Protein AF-X0S4R4-F1 (afdb_monomer_lite)

Sequence (73 aa):
MEIAKIREKVGQDEYEISLHAEKERYSEDIMISDLENAILSGEILEDYSDDPRGPSCLILGYSHNRPIHIVCG

Organism: NCBI:txid412755

Structure (mmCIF, N/CA/C/O backbone):
data_AF-X0S4R4-F1
#
_entry.id   AF-X0S4R4-F1
#
loop_
_atom_site.group_PDB
_atom_site.id
_atom_site.type_symbol
_atom_site.label_atom_id
_atom_site.label_alt_id
_atom_site.label_comp_id
_atom_site.label_asym_id
_atom_site.label_entity_id
_atom_site.label_seq_id
_atom_site.pdbx_PDB_ins_code
_atom_site.Cartn_x
_atom_site.Cartn_y
_atom_site.Cartn_z
_atom_site.occupancy
_atom_site.B_iso_or_equiv
_atom_site.auth_seq_id
_atom_site.auth_comp_id
_atom_site.auth_asym_id
_atom_site.auth_atom_id
_atom_site.pdbx_PDB_model_num
ATOM 1 N N . MET A 1 1 ? -9.304 -2.984 9.713 1.00 85.75 1 MET A N 1
ATOM 2 C CA . MET A 1 1 ? -9.879 -2.128 8.630 1.00 85.75 1 MET A CA 1
ATOM 3 C C . MET A 1 1 ? -10.671 -2.987 7.637 1.00 85.75 1 MET A C 1
ATOM 5 O O . MET A 1 1 ? -10.513 -4.198 7.652 1.00 85.75 1 MET A O 1
ATOM 9 N N . GLU A 1 2 ? -11.517 -2.412 6.769 1.00 92.88 2 GLU A N 1
ATOM 10 C CA . GLU A 1 2 ? -12.244 -3.181 5.736 1.00 92.88 2 GLU A CA 1
ATOM 11 C C . GLU A 1 2 ? -11.671 -2.918 4.337 1.00 92.88 2 GLU A C 1
ATOM 13 O O . GLU A 1 2 ? -11.768 -1.798 3.833 1.00 92.88 2 GLU A O 1
ATOM 18 N N . ILE A 1 3 ? -11.145 -3.959 3.677 1.00 95.62 3 ILE A N 1
ATOM 19 C CA . ILE A 1 3 ? -10.542 -3.848 2.335 1.00 95.62 3 ILE A CA 1
ATOM 20 C C . ILE A 1 3 ? -11.512 -3.242 1.306 1.00 95.62 3 ILE A C 1
ATOM 22 O O . ILE A 1 3 ? -11.094 -2.486 0.438 1.00 95.62 3 ILE A O 1
ATOM 26 N N . ALA A 1 4 ? -12.817 -3.505 1.432 1.00 97.19 4 ALA A N 1
ATOM 27 C CA . ALA A 1 4 ? -13.835 -2.954 0.539 1.00 97.19 4 ALA A CA 1
ATOM 28 C C . ALA A 1 4 ? -13.869 -1.415 0.565 1.00 97.19 4 ALA A C 1
ATOM 30 O O . ALA A 1 4 ? -13.921 -0.795 -0.493 1.00 97.19 4 ALA A O 1
ATOM 31 N N . LYS A 1 5 ? -13.760 -0.804 1.753 1.00 96.56 5 LYS A N 1
ATOM 32 C CA . LYS A 1 5 ? -13.731 0.661 1.917 1.00 96.56 5 LYS A CA 1
ATOM 33 C C . LYS A 1 5 ? -12.441 1.270 1.376 1.00 96.56 5 LYS A C 1
ATOM 35 O O . LYS A 1 5 ? -12.464 2.348 0.797 1.00 96.56 5 LYS A O 1
ATOM 40 N N . ILE A 1 6 ? -11.316 0.576 1.555 1.00 97.19 6 ILE A N 1
ATOM 41 C CA . ILE A 1 6 ? -10.024 1.015 1.012 1.00 97.19 6 ILE A CA 1
ATOM 42 C C . ILE A 1 6 ? -10.092 1.028 -0.519 1.00 97.19 6 ILE A C 1
ATOM 44 O O . ILE A 1 6 ? -9.747 2.025 -1.143 1.00 97.19 6 ILE A O 1
ATOM 48 N N . ARG A 1 7 ? -10.602 -0.050 -1.124 1.00 97.62 7 ARG A N 1
ATOM 49 C CA . ARG A 1 7 ? -10.775 -0.152 -2.579 1.00 97.62 7 ARG A CA 1
ATOM 50 C C . ARG A 1 7 ? -11.739 0.892 -3.135 1.00 97.62 7 ARG A C 1
ATOM 52 O O . ARG A 1 7 ? -11.477 1.425 -4.205 1.00 97.62 7 ARG A O 1
ATOM 59 N N . GLU A 1 8 ? -12.825 1.184 -2.420 1.00 97.94 8 GLU A N 1
ATOM 60 C CA . GLU A 1 8 ? -13.762 2.250 -2.787 1.00 97.94 8 GLU A CA 1
ATOM 61 C C . GLU A 1 8 ? -13.057 3.608 -2.853 1.00 97.94 8 GLU A C 1
ATOM 63 O O . GLU A 1 8 ? -13.124 4.268 -3.886 1.00 97.94 8 GLU A O 1
ATOM 68 N N . LYS A 1 9 ? -12.312 3.978 -1.803 1.00 97.81 9 LYS A N 1
ATOM 69 C CA . LYS A 1 9 ? -11.551 5.233 -1.766 1.00 97.81 9 LYS A CA 1
ATOM 70 C C . LYS A 1 9 ? -10.489 5.316 -2.854 1.00 97.81 9 LYS A C 1
ATOM 72 O O . LYS A 1 9 ? -10.391 6.331 -3.531 1.00 97.81 9 LYS A O 1
ATOM 77 N N . VAL A 1 10 ? -9.717 4.246 -3.050 1.00 97.38 10 VAL A N 1
ATOM 78 C CA . VAL A 1 10 ? -8.704 4.192 -4.115 1.00 97.38 10 VAL A CA 1
ATOM 79 C C . VAL A 1 10 ? -9.350 4.339 -5.491 1.00 97.38 10 VAL A C 1
ATOM 81 O O . VAL A 1 10 ? -8.867 5.113 -6.303 1.00 97.38 10 VAL A O 1
ATOM 84 N N . GLY A 1 11 ? -10.484 3.678 -5.742 1.00 96.12 11 GLY A N 1
ATOM 85 C CA . GLY A 1 11 ? -11.222 3.818 -7.002 1.00 96.12 11 GLY A CA 1
ATOM 86 C C . GLY A 1 11 ? -11.866 5.194 -7.228 1.00 96.12 11 GLY A C 1
ATOM 87 O O . GLY A 1 11 ? -12.342 5.456 -8.331 1.00 96.12 11 GLY A O 1
ATOM 88 N N . GLN A 1 12 ? -11.906 6.049 -6.203 1.00 97.50 12 GLN A N 1
ATOM 89 C CA . GLN A 1 12 ? -12.409 7.426 -6.252 1.00 97.50 12 GLN A CA 1
ATOM 90 C C . GLN A 1 12 ? -11.283 8.472 -6.183 1.00 97.50 12 GLN A C 1
ATOM 92 O O . GLN A 1 12 ? -11.578 9.660 -6.072 1.00 97.50 12 GLN A O 1
ATOM 97 N N . ASP A 1 13 ? -10.013 8.051 -6.230 1.00 96.50 13 ASP A N 1
ATOM 98 C CA . ASP A 1 13 ? -8.841 8.908 -6.004 1.00 96.50 13 ASP A CA 1
ATOM 99 C C . ASP A 1 13 ? -8.863 9.635 -4.635 1.00 96.50 13 ASP A C 1
ATOM 101 O O . ASP A 1 13 ? -8.254 10.688 -4.450 1.00 96.50 13 ASP A O 1
ATOM 105 N N . GLU A 1 14 ? -9.552 9.067 -3.636 1.00 97.81 14 GLU A N 1
ATOM 106 C CA . GLU A 1 14 ? -9.688 9.614 -2.278 1.00 97.81 14 GLU A CA 1
ATOM 107 C C . GLU A 1 14 ? -8.621 9.061 -1.320 1.00 97.81 14 GLU A C 1
ATOM 109 O O . GLU A 1 14 ? -8.917 8.469 -0.273 1.00 97.81 14 GLU A O 1
ATOM 114 N N . TYR A 1 15 ? -7.352 9.241 -1.676 1.00 97.56 15 TYR A N 1
ATOM 115 C CA . TYR A 1 15 ? -6.223 8.821 -0.852 1.00 97.56 15 TYR A CA 1
ATOM 116 C C . TYR A 1 15 ? -5.043 9.788 -0.976 1.00 97.56 15 TYR A C 1
ATOM 118 O O . TYR A 1 15 ? -4.945 10.582 -1.908 1.00 97.56 15 TYR A O 1
ATOM 126 N N . GLU A 1 16 ? -4.122 9.706 -0.021 1.00 97.69 16 GLU A N 1
ATOM 127 C CA . GLU A 1 16 ? -2.844 10.406 -0.073 1.00 97.69 16 GLU A CA 1
ATOM 128 C C . GLU A 1 16 ? -1.697 9.433 0.196 1.00 97.69 16 GLU A C 1
ATOM 130 O O . GLU A 1 16 ? -1.858 8.420 0.880 1.00 97.69 16 GLU A O 1
ATOM 135 N N . ILE A 1 17 ? -0.524 9.734 -0.358 1.00 97.69 17 ILE A N 1
ATOM 136 C CA . ILE A 1 17 ? 0.689 8.944 -0.153 1.00 97.69 17 ILE A CA 1
ATOM 137 C C . ILE A 1 17 ? 1.580 9.704 0.826 1.00 97.69 17 ILE A C 1
ATOM 139 O O . ILE A 1 17 ? 1.953 10.854 0.590 1.00 97.69 17 ILE A O 1
ATOM 143 N N . SER A 1 18 ? 1.946 9.057 1.934 1.00 97.50 18 SER A N 1
ATOM 144 C CA . SER A 1 18 ? 2.879 9.652 2.894 1.00 97.50 18 SER A CA 1
ATOM 145 C C . SER A 1 18 ? 4.247 9.909 2.252 1.00 97.50 18 SER A C 1
ATOM 147 O O . SER A 1 18 ? 4.684 9.181 1.363 1.00 97.50 18 SER A O 1
ATOM 149 N N . LEU A 1 19 ? 4.997 10.888 2.765 1.00 98.12 19 LEU A N 1
ATOM 150 C CA . LEU A 1 19 ? 6.345 11.184 2.263 1.00 98.12 19 LEU A CA 1
ATOM 151 C C . LEU A 1 19 ? 7.292 9.970 2.318 1.00 98.12 19 LEU A C 1
ATOM 153 O O . LEU A 1 19 ? 8.199 9.862 1.494 1.00 98.12 19 LEU A O 1
ATOM 157 N N . HIS A 1 20 ? 7.124 9.080 3.301 1.00 96.94 20 HIS A N 1
ATOM 158 C CA . HIS A 1 20 ? 7.922 7.858 3.381 1.00 96.94 20 HIS A CA 1
ATOM 159 C C . HIS A 1 20 ? 7.560 6.901 2.244 1.00 96.94 20 HIS A C 1
ATOM 161 O O . HIS A 1 20 ? 8.445 6.531 1.479 1.00 96.94 20 HIS A O 1
ATOM 167 N N . ALA A 1 21 ? 6.271 6.593 2.075 1.00 97.56 21 ALA A N 1
ATOM 168 C CA . ALA A 1 21 ? 5.796 5.723 1.001 1.00 97.56 21 ALA A CA 1
ATOM 169 C C . ALA A 1 21 ? 6.154 6.272 -0.392 1.00 97.56 21 ALA A C 1
ATOM 171 O O . ALA A 1 21 ? 6.545 5.510 -1.272 1.00 97.56 21 ALA A O 1
ATOM 172 N N . GLU A 1 22 ? 6.107 7.595 -0.570 1.00 98.19 22 GLU A N 1
ATOM 173 C CA . GLU A 1 22 ? 6.512 8.270 -1.804 1.00 98.19 22 GLU A CA 1
ATOM 174 C C . GLU A 1 22 ? 7.993 8.019 -2.133 1.00 98.19 22 GLU A C 1
ATOM 176 O O . GLU A 1 22 ? 8.340 7.698 -3.268 1.00 98.19 22 GLU A O 1
ATOM 181 N N . LYS A 1 23 ? 8.885 8.120 -1.139 1.00 98.38 23 LYS A N 1
ATOM 182 C CA . LYS A 1 23 ? 10.321 7.861 -1.328 1.00 98.38 23 LYS A CA 1
ATOM 183 C C . LYS A 1 23 ? 10.602 6.399 -1.661 1.0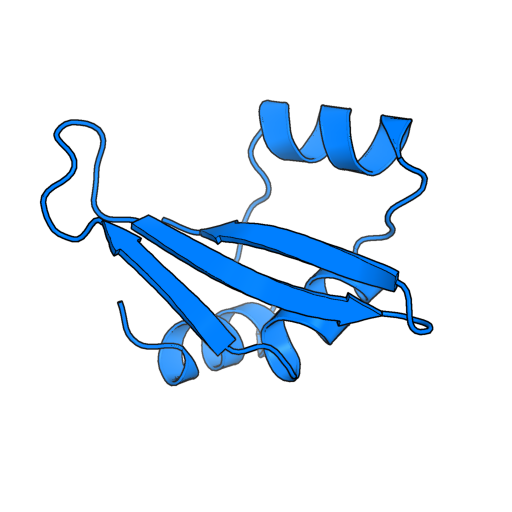0 98.38 23 LYS A C 1
ATOM 185 O O . LYS A 1 23 ? 11.356 6.142 -2.598 1.00 98.38 23 LYS A O 1
ATOM 190 N N . GLU A 1 24 ? 9.992 5.472 -0.924 1.00 98.00 24 GLU A N 1
ATOM 191 C CA . GLU A 1 24 ? 10.193 4.035 -1.134 1.00 98.00 24 GLU A CA 1
ATOM 192 C C . GLU A 1 24 ? 9.704 3.621 -2.526 1.00 98.00 24 GLU A C 1
ATOM 194 O O . GLU A 1 24 ? 10.482 3.058 -3.296 1.00 98.00 24 GLU A O 1
ATOM 199 N N . ARG A 1 25 ? 8.474 4.002 -2.918 1.00 97.06 25 ARG A N 1
ATOM 200 C CA . ARG A 1 25 ? 7.927 3.633 -4.235 1.00 97.06 25 ARG A CA 1
ATOM 201 C C . ARG A 1 25 ? 8.794 4.147 -5.386 1.00 97.06 25 ARG A C 1
ATOM 203 O O . ARG A 1 25 ? 8.981 3.429 -6.360 1.00 97.06 25 ARG A O 1
ATOM 210 N N . TYR A 1 26 ? 9.355 5.358 -5.276 1.00 97.31 26 TYR A N 1
ATOM 211 C CA . TYR A 1 26 ? 10.264 5.890 -6.296 1.00 97.31 26 TYR A CA 1
ATOM 212 C C . TYR A 1 26 ? 11.578 5.114 -6.349 1.00 97.31 26 TYR A C 1
ATOM 214 O O . TYR A 1 26 ? 12.064 4.835 -7.437 1.00 97.31 26 TYR A O 1
ATOM 222 N N . SER A 1 27 ? 12.154 4.766 -5.195 1.00 97.75 27 SER A N 1
ATOM 223 C CA . SER A 1 27 ? 13.403 3.993 -5.142 1.00 97.75 27 SER A CA 1
ATOM 224 C C . SER A 1 27 ? 13.257 2.572 -5.690 1.00 97.75 27 SER A C 1
ATOM 226 O O . SER A 1 27 ? 14.232 1.969 -6.132 1.00 97.75 27 SER A O 1
ATOM 228 N N . GLU A 1 28 ? 12.028 2.063 -5.673 1.00 96.06 28 GLU A N 1
ATOM 229 C CA . GLU A 1 28 ? 11.665 0.721 -6.093 1.00 96.06 28 GLU A CA 1
ATOM 230 C C . GLU A 1 28 ? 11.036 0.654 -7.493 1.00 96.06 28 GLU A C 1
ATOM 232 O O . GLU A 1 28 ? 10.621 -0.431 -7.905 1.00 96.06 28 GLU A O 1
ATOM 237 N N . ASP A 1 29 ? 10.953 1.771 -8.224 1.00 96.56 29 ASP A N 1
ATOM 238 C CA . ASP A 1 29 ? 10.270 1.872 -9.523 1.00 96.56 29 ASP A CA 1
ATOM 239 C C . ASP A 1 29 ? 8.810 1.367 -9.482 1.00 96.56 29 ASP A C 1
ATOM 241 O O . ASP A 1 29 ? 8.341 0.663 -10.376 1.00 96.56 29 ASP A O 1
ATOM 245 N N . ILE A 1 30 ? 8.084 1.710 -8.415 1.00 97.44 30 ILE A N 1
ATOM 246 C CA . ILE A 1 30 ? 6.657 1.419 -8.240 1.00 97.44 30 ILE A CA 1
ATOM 247 C C . ILE A 1 30 ? 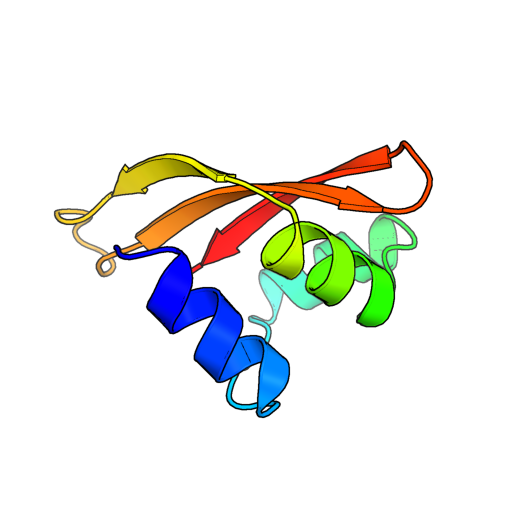5.850 2.656 -8.654 1.00 97.44 30 ILE A C 1
ATOM 249 O O . ILE A 1 30 ? 5.923 3.727 -8.031 1.00 97.44 30 ILE A O 1
ATOM 253 N N . MET A 1 31 ? 5.061 2.510 -9.719 1.00 97.56 31 MET A N 1
ATOM 254 C CA . MET A 1 31 ? 4.158 3.560 -10.183 1.00 97.56 31 MET A CA 1
ATOM 255 C C . MET A 1 31 ? 2.903 3.630 -9.310 1.00 97.56 31 MET A C 1
ATOM 257 O O . MET A 1 31 ? 2.524 2.665 -8.649 1.00 97.56 31 MET A O 1
ATOM 261 N N . ILE A 1 32 ? 2.203 4.765 -9.356 1.00 97.31 32 ILE A N 1
ATOM 262 C CA . ILE A 1 32 ? 0.901 4.906 -8.687 1.00 97.31 32 ILE A CA 1
ATOM 263 C C . ILE A 1 32 ? -0.083 3.843 -9.197 1.00 97.31 32 ILE A C 1
ATOM 265 O O . ILE A 1 32 ? -0.728 3.173 -8.399 1.00 97.31 32 ILE A O 1
ATOM 269 N N . SER A 1 33 ? -0.096 3.577 -10.504 1.00 97.19 33 SER A N 1
ATOM 270 C CA . SER A 1 33 ? -0.932 2.520 -11.079 1.00 97.19 33 SER A CA 1
ATOM 271 C C . SER A 1 33 ? -0.587 1.121 -10.556 1.00 97.19 33 SER A C 1
ATOM 273 O O . SER A 1 33 ? -1.466 0.269 -10.474 1.00 97.19 33 SER A O 1
ATOM 275 N N . ASP A 1 34 ? 0.673 0.851 -10.196 1.00 97.56 34 ASP A N 1
ATOM 276 C CA . ASP A 1 34 ? 1.046 -0.428 -9.581 1.00 97.56 34 ASP A CA 1
ATOM 277 C C . ASP A 1 34 ? 0.463 -0.556 -8.171 1.00 97.56 34 ASP A C 1
ATOM 279 O O . ASP A 1 34 ? -0.059 -1.613 -7.818 1.00 97.56 34 ASP A O 1
ATOM 283 N N . LEU A 1 35 ? 0.516 0.529 -7.392 1.00 97.00 35 LEU A N 1
ATOM 284 C CA . LEU A 1 35 ? -0.073 0.611 -6.057 1.00 97.00 35 LEU A CA 1
ATOM 285 C C . LEU A 1 35 ? -1.590 0.389 -6.113 1.00 97.00 35 LEU A C 1
ATOM 287 O O . LEU A 1 35 ? -2.122 -0.454 -5.393 1.00 97.00 35 LEU A O 1
ATOM 291 N N . GLU A 1 36 ? -2.279 1.111 -6.997 1.00 97.44 36 GLU A N 1
ATOM 292 C CA . GLU A 1 36 ? -3.730 1.020 -7.170 1.00 97.44 36 GLU A CA 1
ATOM 293 C C . GLU A 1 36 ? -4.150 -0.391 -7.591 1.00 97.44 36 GLU A C 1
ATOM 295 O O . GLU A 1 36 ? -5.016 -0.992 -6.955 1.00 97.44 36 GLU A O 1
ATOM 300 N N . ASN A 1 37 ? -3.487 -0.976 -8.595 1.00 97.38 37 ASN A N 1
ATOM 301 C CA . ASN A 1 37 ? -3.754 -2.349 -9.032 1.00 97.38 37 ASN A CA 1
ATOM 302 C C . ASN A 1 37 ? -3.540 -3.368 -7.904 1.00 97.38 37 ASN A C 1
ATOM 304 O O . ASN A 1 37 ? -4.358 -4.280 -7.719 1.00 97.38 37 ASN A O 1
ATOM 308 N N . ALA A 1 38 ? -2.466 -3.203 -7.128 1.00 97.56 38 ALA A N 1
ATOM 309 C CA . ALA A 1 38 ? -2.172 -4.055 -5.988 1.00 97.56 38 ALA A CA 1
ATOM 310 C C . ALA A 1 38 ? -3.254 -3.942 -4.900 1.00 97.56 38 ALA A C 1
ATOM 312 O O . ALA A 1 38 ? -3.714 -4.966 -4.406 1.00 97.56 38 ALA A O 1
ATOM 313 N N . ILE A 1 39 ? -3.733 -2.741 -4.567 1.00 97.75 39 ILE A N 1
ATOM 314 C CA . ILE A 1 39 ? -4.789 -2.555 -3.555 1.00 97.75 39 ILE A CA 1
ATOM 315 C C . ILE A 1 39 ? -6.147 -3.090 -4.046 1.00 97.75 39 ILE A C 1
ATOM 317 O O . ILE A 1 39 ? -6.866 -3.770 -3.305 1.00 97.75 39 ILE A O 1
ATOM 321 N N . LEU A 1 40 ? -6.502 -2.821 -5.307 1.00 96.38 40 LEU A N 1
ATOM 322 C CA . LEU A 1 40 ? -7.781 -3.232 -5.897 1.00 96.38 40 LEU A CA 1
ATOM 323 C C . LEU A 1 40 ? -7.930 -4.756 -5.990 1.00 96.38 40 LEU A C 1
ATOM 325 O O . LEU A 1 40 ? -9.045 -5.267 -5.867 1.00 96.38 40 LEU A O 1
ATOM 329 N N . SER A 1 41 ? -6.823 -5.485 -6.155 1.00 94.38 41 SER A N 1
ATOM 330 C CA . SER A 1 41 ? -6.805 -6.952 -6.252 1.00 94.38 41 SER A CA 1
ATOM 331 C C . SER A 1 41 ? -6.299 -7.674 -4.996 1.00 94.38 41 SER A C 1
ATOM 333 O O . SER A 1 41 ? -6.518 -8.877 -4.868 1.00 94.38 41 SER A O 1
ATOM 335 N N . GLY A 1 42 ? -5.662 -6.961 -4.066 1.00 96.25 42 GLY A N 1
ATOM 336 C CA . GLY A 1 42 ? -4.963 -7.529 -2.911 1.00 96.25 42 GLY A CA 1
ATOM 337 C C . GLY A 1 42 ? -5.838 -7.833 -1.699 1.00 96.25 42 GLY A C 1
ATOM 338 O O . GLY A 1 42 ? -7.037 -7.559 -1.681 1.00 96.25 42 GLY A O 1
ATOM 339 N N . GLU A 1 43 ? -5.230 -8.380 -0.656 1.00 97.81 43 GLU A N 1
ATOM 340 C CA . GLU A 1 43 ? -5.886 -8.746 0.601 1.00 97.81 43 GLU A CA 1
ATOM 341 C C . GLU A 1 43 ? -5.182 -8.122 1.808 1.00 97.81 43 GLU A C 1
ATOM 343 O O . GLU A 1 43 ? -4.002 -7.777 1.745 1.00 97.81 43 GLU A O 1
ATOM 348 N N . ILE A 1 44 ? -5.908 -7.963 2.917 1.00 98.06 44 ILE A N 1
ATOM 349 C CA . ILE A 1 44 ? -5.297 -7.548 4.184 1.00 98.06 44 ILE A CA 1
ATOM 350 C C . ILE A 1 44 ? -4.570 -8.758 4.768 1.00 98.06 44 ILE A C 1
ATOM 352 O O . ILE A 1 44 ? -5.205 -9.758 5.098 1.00 98.06 44 ILE A O 1
ATOM 356 N N . LEU A 1 45 ? -3.252 -8.641 4.904 1.00 97.69 45 LEU A N 1
ATOM 357 C CA . LEU A 1 45 ? -2.391 -9.645 5.517 1.00 97.69 45 LEU A CA 1
ATOM 358 C C . LEU A 1 45 ? -2.330 -9.475 7.041 1.00 97.69 45 LEU A C 1
ATOM 360 O O . LEU A 1 45 ? -2.369 -10.462 7.772 1.00 97.69 45 LEU A O 1
ATOM 364 N N . GLU A 1 46 ? -2.272 -8.227 7.519 1.00 97.75 46 GLU A N 1
ATOM 365 C CA . GLU A 1 46 ? -2.227 -7.884 8.948 1.00 97.75 46 GLU A CA 1
ATOM 366 C C . GLU A 1 46 ? -3.136 -6.679 9.246 1.00 97.75 46 GLU A C 1
ATOM 368 O O . GLU A 1 46 ? -3.190 -5.729 8.464 1.00 97.75 46 GLU A O 1
ATOM 373 N N . ASP A 1 47 ? -3.852 -6.706 10.376 1.00 96.69 47 ASP A N 1
ATOM 374 C CA . ASP A 1 47 ? -4.707 -5.605 10.850 1.00 96.69 47 ASP A CA 1
ATOM 375 C C . ASP A 1 47 ? -4.138 -5.045 12.160 1.00 96.69 47 ASP A C 1
ATOM 377 O O . ASP A 1 47 ? -3.941 -5.782 13.127 1.00 96.69 47 ASP A O 1
ATOM 381 N N . TYR A 1 48 ? -3.884 -3.739 12.191 1.00 96.31 48 TYR A N 1
ATOM 382 C CA . TYR A 1 48 ? -3.323 -3.008 13.326 1.00 96.31 48 TYR A CA 1
ATOM 383 C C . TYR A 1 48 ? -4.337 -1.975 13.828 1.00 96.31 48 TYR A C 1
ATOM 385 O O . TYR A 1 48 ? -4.064 -0.774 13.889 1.00 96.31 48 TYR A O 1
ATOM 393 N N . SER A 1 49 ? -5.543 -2.431 14.173 1.00 94.56 49 SER A N 1
ATOM 394 C CA . SER A 1 49 ? -6.639 -1.561 14.621 1.00 94.56 49 SER A CA 1
ATOM 395 C C . SER A 1 49 ? -6.322 -0.760 15.887 1.00 94.56 49 SER A C 1
ATOM 397 O O . SER A 1 49 ? -6.868 0.327 16.064 1.00 94.56 49 SER A O 1
ATOM 399 N N . ASP A 1 50 ? -5.438 -1.284 16.739 1.00 94.50 50 ASP A N 1
ATOM 400 C CA . ASP A 1 50 ? -5.112 -0.737 18.060 1.00 94.50 50 ASP A CA 1
ATOM 401 C C . ASP A 1 50 ? -3.712 -0.096 18.129 1.00 94.50 50 ASP A C 1
ATOM 403 O O . ASP A 1 50 ? -3.192 0.138 19.225 1.00 94.50 50 ASP A O 1
ATOM 407 N N . ASP A 1 51 ? -3.062 0.168 16.986 1.00 94.44 51 ASP A N 1
ATOM 408 C CA . ASP A 1 51 ? -1.728 0.777 16.992 1.00 94.44 51 ASP A CA 1
ATOM 409 C C . ASP A 1 51 ? -1.773 2.190 17.621 1.00 94.44 51 ASP A C 1
ATOM 411 O O . ASP A 1 51 ? -2.600 3.021 17.227 1.00 94.44 51 ASP A O 1
ATOM 415 N N . PRO A 1 52 ? -0.879 2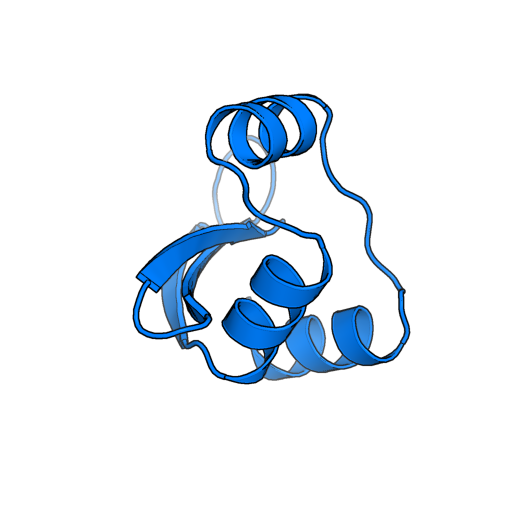.515 18.581 1.00 93.62 52 PRO A N 1
ATOM 416 C CA . PRO A 1 52 ? -0.850 3.821 19.246 1.00 93.6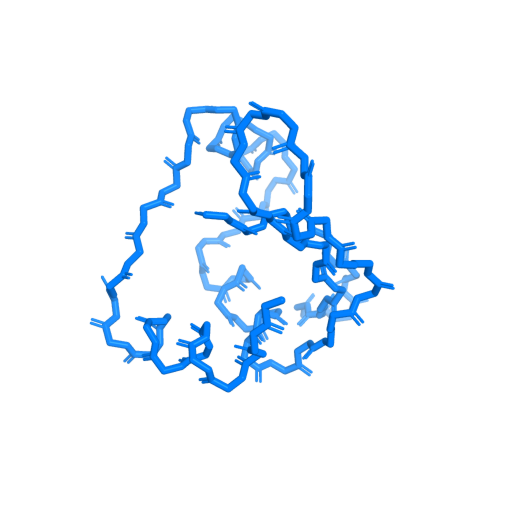2 52 PRO A CA 1
ATOM 417 C C . PRO A 1 52 ? -0.672 5.025 18.313 1.00 93.62 52 PRO A C 1
ATOM 419 O O . PRO A 1 52 ? -0.921 6.159 18.724 1.00 93.62 52 PRO A O 1
ATOM 422 N N . ARG A 1 53 ? -0.188 4.808 17.086 1.00 91.62 53 ARG A N 1
ATOM 423 C CA . ARG A 1 53 ? 0.023 5.844 16.067 1.00 91.62 53 ARG A CA 1
ATOM 424 C C . ARG A 1 53 ? -1.204 6.062 15.180 1.00 91.62 53 ARG A C 1
ATOM 426 O O . ARG A 1 53 ? -1.202 7.013 14.403 1.00 91.62 53 ARG A O 1
ATOM 433 N N . GLY A 1 54 ? -2.233 5.230 15.327 1.00 94.44 54 GLY A N 1
ATOM 434 C CA . GLY A 1 54 ? -3.464 5.256 14.547 1.00 94.44 54 GLY A CA 1
ATOM 435 C C . GLY A 1 54 ? -3.757 3.895 13.902 1.00 94.44 54 GLY A C 1
ATOM 436 O O . GLY A 1 54 ? -2.816 3.165 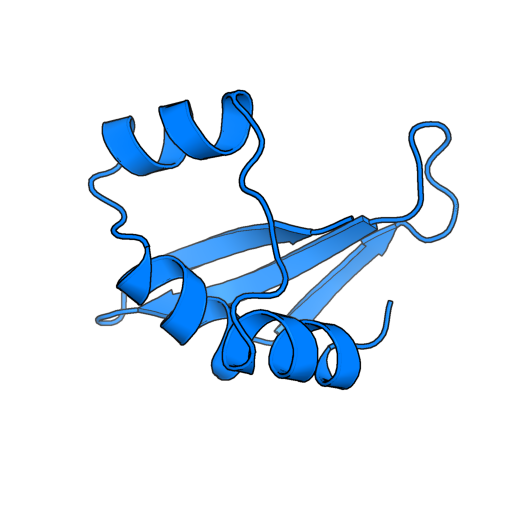13.585 1.00 94.44 54 GLY A O 1
ATOM 437 N N . PRO A 1 55 ? -5.039 3.546 13.686 1.00 95.62 55 PRO A N 1
ATOM 438 C CA . PRO A 1 55 ? -5.416 2.288 13.049 1.00 95.62 55 PRO A CA 1
ATOM 439 C C . PRO A 1 55 ? -4.804 2.169 11.654 1.00 95.62 55 PRO A C 1
ATOM 441 O O . PRO A 1 55 ? -4.902 3.098 10.860 1.00 95.62 55 PRO A O 1
ATOM 444 N N . SER A 1 56 ? -4.217 1.020 11.335 1.00 97.12 56 SER A N 1
ATOM 445 C CA . SER A 1 56 ? -3.698 0.743 9.992 1.00 97.12 56 SER A CA 1
ATOM 446 C C . SER A 1 56 ? -3.814 -0.739 9.640 1.00 97.12 56 SER A C 1
ATOM 448 O O . SER A 1 56 ? -4.212 -1.556 10.468 1.00 97.12 56 SER A O 1
ATOM 450 N N . CYS A 1 57 ? -3.492 -1.104 8.404 1.00 97.56 57 CYS A N 1
ATOM 451 C CA . CYS A 1 57 ? -3.402 -2.486 7.953 1.00 97.56 57 CYS A CA 1
ATOM 452 C C . CYS A 1 57 ? -2.284 -2.662 6.921 1.00 97.56 57 CYS A C 1
ATOM 454 O O . CYS A 1 57 ? -1.931 -1.724 6.201 1.00 97.56 57 CYS A O 1
ATOM 456 N N . LEU A 1 58 ? -1.740 -3.876 6.851 1.00 98.19 58 LEU A N 1
ATOM 457 C CA . LEU A 1 58 ? -0.811 -4.303 5.813 1.00 98.19 58 LEU A CA 1
ATOM 458 C C . LEU A 1 58 ? -1.592 -5.024 4.715 1.00 98.19 58 LEU A C 1
ATOM 460 O O . LEU A 1 58 ? -2.219 -6.052 4.964 1.00 98.19 58 LEU A O 1
ATOM 464 N N . ILE A 1 59 ? -1.533 -4.500 3.499 1.00 98.44 59 ILE A N 1
ATOM 465 C CA . ILE A 1 59 ? -2.154 -5.077 2.309 1.00 98.44 59 ILE A CA 1
ATOM 466 C C . ILE A 1 59 ? -1.069 -5.770 1.490 1.00 98.44 59 ILE A C 1
ATOM 468 O O . ILE A 1 59 ? -0.043 -5.162 1.182 1.00 98.44 59 ILE A O 1
ATOM 472 N N . LEU A 1 60 ? -1.313 -7.020 1.101 1.00 98.19 60 LEU A N 1
ATOM 473 C CA . LEU A 1 60 ? -0.547 -7.714 0.072 1.00 98.19 60 LEU A CA 1
ATOM 474 C C . LEU A 1 60 ? -1.331 -7.667 -1.236 1.00 98.19 60 LEU A C 1
ATOM 476 O O . LEU A 1 60 ? -2.438 -8.195 -1.331 1.00 98.19 60 LEU A O 1
ATOM 480 N N . GLY A 1 61 ? -0.733 -7.059 -2.252 1.00 97.56 61 GLY A N 1
ATOM 481 C CA . GLY A 1 61 ? -1.257 -7.050 -3.608 1.00 97.56 61 GLY A CA 1
ATOM 482 C C . GLY A 1 61 ? -0.183 -7.369 -4.634 1.00 97.56 61 GLY A C 1
ATOM 483 O O . GLY A 1 61 ? 0.987 -7.571 -4.304 1.00 97.56 61 GLY A O 1
ATOM 484 N N . TYR A 1 62 ? -0.590 -7.406 -5.898 1.00 96.94 62 TYR A N 1
ATOM 485 C CA . TYR A 1 62 ? 0.308 -7.706 -7.003 1.00 96.94 62 TYR A CA 1
ATOM 486 C C . TYR A 1 62 ? 0.110 -6.708 -8.138 1.00 96.94 62 TYR A C 1
ATOM 488 O O . TYR A 1 62 ? -1.018 -6.390 -8.506 1.00 96.94 62 TYR A O 1
ATOM 496 N N . SER A 1 63 ? 1.215 -6.281 -8.745 1.00 95.94 63 SER A N 1
ATOM 497 C CA . SER A 1 63 ? 1.212 -5.603 -10.042 1.00 95.94 63 SER A CA 1
ATOM 498 C C . SER A 1 63 ? 2.272 -6.237 -10.930 1.00 95.94 63 SER A C 1
ATOM 500 O O . SER A 1 63 ? 3.394 -6.450 -10.485 1.00 95.94 63 SER A O 1
ATOM 502 N N . HIS A 1 64 ? 1.933 -6.602 -12.168 1.00 93.19 64 HIS A N 1
ATOM 503 C CA . HIS A 1 64 ? 2.873 -7.247 -13.101 1.00 93.19 64 HIS A CA 1
ATOM 504 C C . HIS A 1 64 ? 3.620 -8.471 -12.510 1.00 93.19 64 HIS A C 1
ATOM 506 O O . HIS A 1 64 ? 4.818 -8.638 -12.729 1.00 93.19 64 HIS A O 1
ATOM 512 N N . ASN A 1 65 ? 2.934 -9.325 -11.735 1.00 92.19 65 ASN A N 1
ATOM 513 C CA . ASN A 1 65 ? 3.509 -10.448 -10.962 1.00 92.19 65 ASN A CA 1
ATOM 514 C C . ASN A 1 65 ? 4.544 -10.060 -9.884 1.00 92.19 65 ASN A C 1
ATOM 516 O O . ASN A 1 65 ? 5.145 -10.942 -9.269 1.00 92.19 65 ASN A O 1
ATOM 520 N N . ARG A 1 66 ? 4.737 -8.769 -9.613 1.00 95.25 66 ARG A N 1
ATOM 521 C CA . ARG A 1 66 ? 5.533 -8.275 -8.493 1.00 95.25 66 ARG A CA 1
ATOM 522 C C . ARG A 1 66 ? 4.635 -8.157 -7.256 1.00 95.25 66 ARG A C 1
ATOM 524 O O . ARG A 1 66 ? 3.630 -7.447 -7.331 1.00 95.25 66 ARG A O 1
ATOM 531 N N . PRO A 1 67 ? 4.960 -8.830 -6.137 1.00 96.81 67 PRO A N 1
ATOM 532 C CA . PRO A 1 67 ? 4.266 -8.603 -4.876 1.00 96.81 67 PRO A CA 1
ATOM 533 C C . PRO A 1 67 ? 4.607 -7.208 -4.350 1.00 96.81 67 PRO A C 1
ATOM 535 O O . PRO A 1 67 ? 5.768 -6.796 -4.376 1.00 96.81 67 PRO A O 1
ATOM 538 N N . ILE A 1 68 ? 3.595 -6.494 -3.869 1.00 97.56 68 ILE A N 1
ATOM 539 C CA . ILE A 1 68 ? 3.732 -5.174 -3.260 1.00 97.56 68 ILE A CA 1
ATOM 540 C C . ILE A 1 68 ? 3.027 -5.221 -1.910 1.00 97.56 68 ILE A C 1
ATOM 542 O O . ILE A 1 68 ? 1.857 -5.600 -1.821 1.00 97.56 68 ILE A O 1
ATOM 546 N N . HIS A 1 69 ? 3.753 -4.837 -0.865 1.00 97.81 69 HIS A N 1
ATOM 547 C CA . HIS A 1 69 ? 3.191 -4.625 0.459 1.00 97.81 69 HIS A CA 1
ATOM 548 C C . HIS A 1 69 ? 2.886 -3.141 0.651 1.00 97.81 69 HIS A C 1
ATOM 550 O O . HIS A 1 69 ? 3.762 -2.299 0.457 1.00 97.81 69 HIS A O 1
ATOM 556 N N . ILE A 1 70 ? 1.653 -2.826 1.044 1.00 97.88 70 ILE A N 1
ATOM 557 C CA . ILE A 1 70 ? 1.191 -1.458 1.282 1.00 97.88 70 ILE A CA 1
ATOM 558 C C . ILE A 1 70 ? 0.683 -1.348 2.714 1.00 97.88 70 ILE A C 1
ATOM 560 O O . ILE A 1 70 ? -0.223 -2.078 3.103 1.00 97.88 70 ILE A O 1
ATOM 564 N N . VAL A 1 71 ? 1.220 -0.406 3.487 1.00 97.44 71 VAL A N 1
ATOM 565 C CA . VAL A 1 71 ? 0.617 -0.008 4.766 1.00 97.44 71 VAL A CA 1
ATOM 566 C C . VAL A 1 71 ? -0.399 1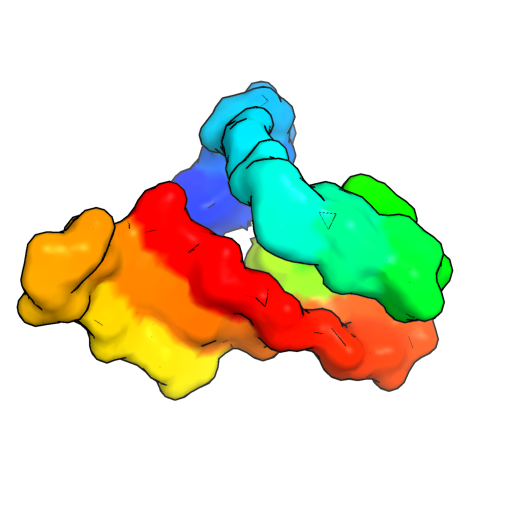.103 4.498 1.00 97.44 71 VAL A C 1
ATOM 568 O O . VAL A 1 71 ? -0.047 2.123 3.908 1.00 97.44 71 VAL A O 1
ATOM 571 N N . CYS A 1 72 ? -1.647 0.908 4.921 1.00 96.88 72 CYS A N 1
ATOM 572 C CA . CYS A 1 72 ? -2.746 1.865 4.765 1.00 96.88 72 CYS A CA 1
ATOM 573 C C . CYS A 1 72 ? -3.365 2.171 6.135 1.00 96.88 72 CYS A C 1
ATOM 575 O O . CYS A 1 72 ? -3.655 1.233 6.875 1.00 96.88 72 CYS A O 1
ATOM 577 N N . GLY A 1 73 ? -3.565 3.449 6.467 1.00 94.25 73 GLY A N 1
ATOM 578 C CA . GLY A 1 73 ? -4.135 3.932 7.732 1.00 94.25 73 GLY A CA 1
ATOM 579 C C . GLY A 1 73 ? -4.763 5.309 7.580 1.00 94.25 73 GLY A C 1
ATOM 580 O O . GLY A 1 73 ? -4.424 5.982 6.581 1.00 94.25 73 GLY A O 1
#

pLDDT: mean 96.57, std 1.97, range [85.75, 98.44]

Foldseek 3Di:
DDLVVVLVCLVVVNDDADPVNVVVCVVVVNDPVQVNQFSNAWDFPAWQCPDPVHTWTWIWGGDPNDTDIDIGD

Radius of gyration: 11.72 Å; chains: 1; bounding box: 27×22×32 Å

InterPro domains:
  IPR025354 Protein of unknown function DUF4258 [PF14076] (17-73)

Secondary structure (DSSP, 8-state):
--HHHHHHHHHTT-----HHHHHHHHHTT--HHHHHHHHHH-EEEEEETT-TT--EEEEEEEETTEEEEEEE-